Protein AF-W2LY84-F1 (afdb_monomer)

Foldseek 3Di:
DDALLRLVVVLLPPPCCLPPDVSVVVSLVVNVVCCVVVPQVSADLVNVLVSVCVSPVPCDLLSLLQSLQVLCVVPVSVVSSLQNNLVSLLVCCVPPVDQSQVVLCSSYDPPDHSVSSLPHDPPDPPNDPSVVSNVD

Radius of gyration: 14.85 Å; Cα contacts (8 Å, |Δi|>4): 104; chains: 1; bounding box: 28×31×45 Å

InterPro domains:
  IPR040786 RXLR phytopathogen effector protein, WY-domain [PF18634] (33-85)

Nearest PDB structures (foldseek):
  5zc3-assembly1_B  TM=5.780E-01  e=5.186E-01  Phytophthora capsici
  7wa4-assembly1_A  TM=2.967E-01  e=4.542E+00  Arabidopsis thaliana

Structure (mmCIF, N/CA/C/O backbone):
data_AF-W2LY84-F1
#
_entry.id   AF-W2LY84-F1
#
loop_
_atom_site.group_PDB
_atom_site.id
_atom_site.type_symbol
_atom_site.label_atom_id
_atom_site.label_alt_id
_atom_site.label_comp_id
_atom_site.label_asym_id
_atom_site.label_entity_id
_atom_site.label_seq_id
_atom_site.pdbx_PDB_ins_code
_atom_site.Cartn_x
_atom_site.Cartn_y
_atom_site.Cartn_z
_atom_site.occupancy
_atom_site.B_iso_or_equiv
_atom_site.auth_seq_id
_atom_site.auth_comp_id
_atom_site.auth_asym_id
_atom_site.auth_atom_id
_atom_site.pdbx_PDB_model_num
ATOM 1 N N . ARG A 1 1 ? -6.304 6.578 17.050 1.00 79.88 1 ARG A N 1
ATOM 2 C CA . ARG A 1 1 ? -6.166 5.490 16.060 1.00 79.88 1 ARG A CA 1
ATOM 3 C C . ARG A 1 1 ? -4.821 5.709 15.427 1.00 79.88 1 ARG A C 1
ATOM 5 O O . ARG A 1 1 ? -4.577 6.821 14.979 1.00 79.88 1 ARG A O 1
ATOM 12 N N . GLU A 1 2 ? -3.997 4.685 15.484 1.00 92.50 2 GLU A N 1
ATOM 13 C CA . GLU A 1 2 ? -2.682 4.613 14.877 1.00 92.50 2 GLU A CA 1
ATOM 14 C C . GLU A 1 2 ? -2.818 4.892 13.375 1.00 92.50 2 GLU A C 1
ATOM 16 O O . GLU A 1 2 ? -3.833 4.588 12.744 1.00 92.50 2 GLU A O 1
ATOM 21 N N . THR A 1 3 ? -1.822 5.537 12.799 1.00 94.00 3 THR A N 1
ATOM 22 C CA . THR A 1 3 ? -1.714 5.702 11.355 1.00 94.00 3 THR A CA 1
ATOM 23 C C . THR A 1 3 ? -1.328 4.367 10.718 1.00 94.00 3 THR A C 1
ATOM 25 O O . THR A 1 3 ? -0.705 3.522 11.368 1.00 94.00 3 THR A O 1
ATOM 28 N N . PRO A 1 4 ? -1.636 4.144 9.431 1.00 93.94 4 PRO A N 1
ATOM 29 C CA . PRO A 1 4 ? -1.171 2.944 8.747 1.00 93.94 4 PRO A CA 1
ATOM 30 C C . PRO A 1 4 ? 0.355 2.781 8.795 1.00 93.94 4 PRO A C 1
ATOM 32 O O . PRO A 1 4 ? 0.842 1.665 8.931 1.00 93.94 4 PRO A O 1
ATOM 35 N N . GLU A 1 5 ? 1.123 3.872 8.769 1.00 92.31 5 GLU A N 1
ATOM 36 C CA . GLU A 1 5 ? 2.578 3.823 8.947 1.00 92.31 5 GLU A CA 1
ATOM 37 C C . GLU A 1 5 ? 2.984 3.253 10.317 1.00 92.31 5 GLU A C 1
ATOM 39 O O . GLU A 1 5 ? 3.838 2.368 10.393 1.00 92.31 5 GLU A O 1
ATOM 44 N N . GLU A 1 6 ? 2.356 3.715 11.400 1.00 92.25 6 GLU A N 1
ATOM 45 C CA . GLU A 1 6 ? 2.604 3.194 12.751 1.00 92.25 6 GLU A CA 1
ATOM 46 C C . GLU A 1 6 ? 2.225 1.715 12.858 1.00 92.25 6 GLU A C 1
ATO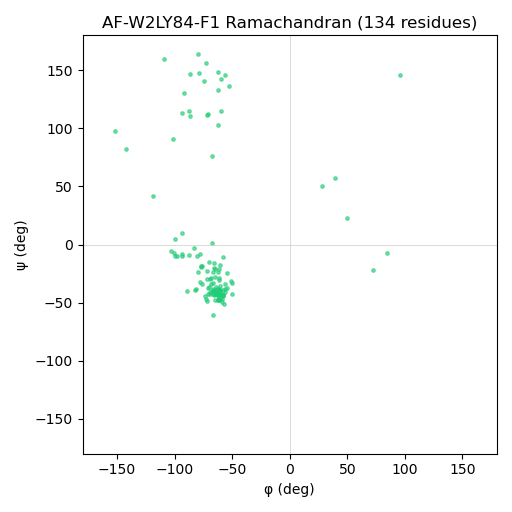M 48 O O . GLU A 1 6 ? 2.996 0.922 13.397 1.00 92.25 6 GLU A O 1
ATOM 53 N N . VAL A 1 7 ? 1.089 1.313 12.280 1.00 92.69 7 VAL A N 1
ATOM 54 C CA . VAL A 1 7 ? 0.682 -0.099 12.255 1.00 92.69 7 VAL A CA 1
ATOM 55 C C . VAL A 1 7 ? 1.673 -0.951 11.469 1.00 92.69 7 VAL A C 1
ATOM 57 O O . VAL A 1 7 ? 2.001 -2.048 11.914 1.00 92.69 7 VAL A O 1
ATOM 60 N N . LEU A 1 8 ? 2.216 -0.458 10.351 1.00 88.75 8 LEU A N 1
ATOM 61 C CA . LEU A 1 8 ? 3.234 -1.199 9.603 1.00 88.75 8 LEU A CA 1
ATOM 62 C C . LEU A 1 8 ? 4.490 -1.438 10.450 1.00 88.75 8 LEU A C 1
ATOM 64 O O . LEU A 1 8 ? 5.027 -2.546 10.465 1.00 88.75 8 LEU A O 1
ATOM 68 N N . LYS A 1 9 ? 4.931 -0.412 11.190 1.00 87.38 9 LYS A N 1
ATOM 69 C CA . LYS A 1 9 ? 6.075 -0.506 12.112 1.00 87.38 9 LYS A CA 1
ATOM 70 C C . LYS A 1 9 ? 5.813 -1.516 13.231 1.00 87.38 9 LYS A C 1
ATOM 72 O O . LYS A 1 9 ? 6.710 -2.288 13.563 1.00 87.38 9 LYS A O 1
ATOM 77 N N . ILE A 1 10 ? 4.592 -1.552 13.772 1.00 88.44 10 ILE A N 1
ATOM 78 C CA . ILE A 1 10 ? 4.173 -2.527 14.794 1.00 88.44 10 ILE A CA 1
ATOM 79 C C . ILE A 1 10 ? 4.209 -3.955 14.244 1.00 88.44 10 ILE A C 1
ATOM 81 O O . ILE A 1 10 ? 4.700 -4.855 14.922 1.00 88.44 10 ILE A O 1
ATOM 85 N N . LEU A 1 11 ? 3.727 -4.163 13.015 1.00 84.06 11 LEU A N 1
ATOM 86 C CA . LEU A 1 11 ? 3.691 -5.486 12.387 1.00 84.06 11 LEU A CA 1
ATOM 87 C C . LEU A 1 11 ? 5.086 -6.064 12.113 1.00 84.06 11 LEU A C 1
ATOM 89 O O . LEU A 1 11 ? 5.181 -7.267 11.883 1.00 84.06 11 LEU A O 1
ATOM 93 N N . GLN A 1 12 ? 6.145 -5.238 12.143 1.00 76.88 12 GLN A N 1
ATOM 94 C CA . GLN A 1 12 ? 7.542 -5.633 11.921 1.00 76.88 12 GLN A CA 1
ATOM 95 C C . GLN A 1 12 ? 7.677 -6.672 10.802 1.00 76.88 12 GLN A C 1
ATOM 97 O O . GLN A 1 12 ? 8.191 -7.769 11.028 1.00 76.88 12 GLN A O 1
ATOM 102 N N . LEU A 1 13 ? 7.191 -6.342 9.601 1.00 70.75 13 LEU A N 1
ATOM 103 C CA . LEU A 1 13 ? 7.249 -7.232 8.441 1.00 70.75 13 LEU A CA 1
ATOM 104 C C . LEU A 1 13 ? 8.715 -7.415 7.994 1.00 70.75 13 LEU A C 1
ATOM 106 O O . LEU A 1 13 ? 9.187 -6.795 7.046 1.00 70.75 13 LEU A O 1
ATOM 110 N N . LYS A 1 14 ? 9.484 -8.224 8.729 1.00 56.34 14 LYS A N 1
ATOM 111 C CA . LYS A 1 14 ? 10.896 -8.503 8.458 1.00 56.34 14 LYS A CA 1
ATOM 112 C C . LYS A 1 14 ? 10.992 -9.377 7.210 1.00 56.34 14 LYS A C 1
ATOM 114 O O . LYS A 1 14 ? 10.580 -10.531 7.232 1.00 56.34 14 LYS A O 1
ATOM 119 N N . GLY A 1 15 ? 11.540 -8.824 6.129 1.00 55.78 15 GLY A N 1
ATOM 120 C CA . GLY A 1 15 ? 12.039 -9.559 4.957 1.00 55.78 15 GLY A CA 1
ATOM 121 C C . GLY A 1 15 ? 11.003 -10.186 4.014 1.00 55.78 15 GLY A C 1
ATOM 122 O O . GLY A 1 15 ? 11.330 -10.381 2.850 1.00 55.78 15 GLY A O 1
ATOM 123 N N . ALA A 1 16 ? 9.770 -10.436 4.463 1.00 56.25 16 ALA A N 1
ATOM 124 C CA . ALA A 1 16 ? 8.760 -11.200 3.725 1.00 56.25 16 ALA A CA 1
ATOM 125 C C . ALA A 1 16 ? 7.494 -10.383 3.394 1.00 56.25 16 ALA A C 1
ATOM 127 O O . ALA A 1 16 ? 6.381 -10.874 3.548 1.00 56.25 16 ALA A O 1
ATOM 128 N N . ILE A 1 17 ? 7.619 -9.114 2.985 1.00 59.25 17 ILE A N 1
ATOM 129 C CA . ILE A 1 17 ? 6.466 -8.329 2.486 1.00 59.25 17 ILE A CA 1
ATOM 130 C C . ILE A 1 17 ? 6.003 -8.884 1.124 1.00 59.25 17 ILE A C 1
ATOM 132 O O . ILE A 1 17 ? 4.821 -8.853 0.806 1.00 59.25 17 ILE A O 1
ATOM 136 N N . PHE A 1 18 ? 6.920 -9.453 0.339 1.00 60.66 18 PHE A N 1
ATOM 137 C CA . PHE A 1 18 ? 6.652 -9.896 -1.033 1.00 60.66 18 PHE A CA 1
ATOM 138 C C . PHE A 1 18 ? 6.238 -11.371 -1.171 1.00 60.66 18 PHE A C 1
ATOM 140 O O . PHE A 1 18 ? 5.796 -11.759 -2.249 1.00 60.66 18 PHE A O 1
ATOM 147 N N . ASP A 1 19 ? 6.308 -12.157 -0.092 1.00 58.84 19 ASP A N 1
ATOM 148 C CA . ASP A 1 19 ? 5.884 -13.561 -0.066 1.00 58.84 19 ASP A CA 1
ATOM 149 C C . ASP A 1 19 ? 4.513 -13.665 0.599 1.00 58.84 19 ASP A C 1
ATOM 151 O O . ASP A 1 19 ? 4.433 -13.754 1.820 1.00 58.84 19 ASP A O 1
ATOM 155 N N . ASP A 1 20 ? 3.450 -13.576 -0.207 1.00 63.97 20 ASP A N 1
ATOM 156 C CA . ASP A 1 20 ? 2.045 -13.881 0.121 1.00 63.97 20 ASP A CA 1
ATOM 157 C C . ASP A 1 20 ? 1.655 -13.693 1.605 1.00 63.97 20 ASP A C 1
ATOM 159 O O . ASP A 1 20 ? 1.133 -14.583 2.282 1.00 63.97 20 ASP A O 1
ATOM 163 N N . ASN A 1 21 ? 1.994 -12.521 2.154 1.00 76.56 21 ASN A N 1
ATOM 164 C CA . ASN A 1 21 ? 2.048 -12.343 3.596 1.00 76.56 21 ASN A CA 1
ATOM 165 C C . ASN A 1 21 ? 0.668 -11.941 4.126 1.00 76.56 21 ASN A C 1
ATOM 167 O O . ASN A 1 21 ? 0.203 -10.827 3.844 1.00 76.56 21 ASN A O 1
ATOM 171 N N . PRO A 1 22 ? 0.010 -12.779 4.947 1.00 83.88 22 PRO A N 1
ATOM 172 C CA . PRO A 1 22 ? -1.318 -12.466 5.455 1.00 83.88 22 PRO A CA 1
ATOM 173 C C . PRO A 1 22 ? -1.326 -11.185 6.299 1.00 83.88 22 PRO A C 1
ATOM 175 O O . PRO A 1 22 ? -2.315 -10.456 6.286 1.00 83.88 22 PRO A O 1
ATOM 178 N N . LEU A 1 23 ? -0.226 -10.851 6.986 1.00 86.62 23 LEU A N 1
ATOM 179 C CA . LEU A 1 23 ? -0.122 -9.612 7.763 1.00 86.62 23 LEU A CA 1
ATOM 180 C C . LEU A 1 23 ? -0.090 -8.374 6.868 1.00 86.62 23 LEU A C 1
ATOM 182 O O . LEU A 1 23 ? -0.658 -7.346 7.231 1.00 86.62 23 LEU A O 1
ATOM 186 N N . LEU A 1 24 ? 0.511 -8.473 5.681 1.00 86.12 24 LEU A N 1
ATOM 187 C CA . LEU A 1 24 ? 0.496 -7.379 4.718 1.00 86.12 24 LEU A CA 1
ATOM 188 C C . LEU A 1 24 ? -0.907 -7.163 4.145 1.00 86.12 24 LEU A C 1
ATOM 190 O O . LEU A 1 24 ? -1.366 -6.026 4.048 1.00 86.12 24 LEU A O 1
ATOM 194 N N . GLN A 1 25 ? -1.625 -8.241 3.819 1.00 88.88 25 GLN A N 1
ATOM 195 C CA . GLN A 1 25 ? -3.021 -8.135 3.385 1.00 88.88 25 GLN A CA 1
ATOM 196 C C . GLN A 1 25 ? -3.887 -7.479 4.473 1.00 88.88 25 GLN A C 1
ATOM 198 O O . GLN A 1 25 ? -4.685 -6.586 4.183 1.00 88.88 25 GLN A O 1
ATOM 203 N N . GLN A 1 26 ? -3.690 -7.857 5.743 1.00 91.50 26 GLN A N 1
ATOM 204 C CA . GLN A 1 26 ? -4.372 -7.220 6.875 1.00 91.50 26 GLN A CA 1
ATOM 205 C C . GLN A 1 26 ? -3.990 -5.747 7.038 1.00 91.50 26 GLN A C 1
ATOM 207 O O . GLN A 1 26 ? -4.849 -4.919 7.340 1.00 91.50 26 GLN A O 1
ATOM 212 N N . TRP A 1 27 ? -2.735 -5.389 6.780 1.00 92.81 27 TRP A N 1
ATOM 213 C CA . TRP A 1 27 ? -2.307 -3.997 6.778 1.00 92.81 27 TRP A CA 1
ATOM 214 C C . TRP A 1 27 ? -2.995 -3.166 5.683 1.00 92.81 27 TRP A C 1
ATOM 216 O O . TRP A 1 27 ? -3.441 -2.046 5.949 1.00 92.81 27 TRP A O 1
ATOM 226 N N . PHE A 1 28 ? -3.173 -3.711 4.474 1.00 92.75 28 PHE A N 1
ATOM 227 C CA . PHE A 1 28 ? -3.946 -3.039 3.421 1.00 92.75 28 PHE A CA 1
ATOM 228 C C . PHE A 1 28 ? -5.418 -2.860 3.810 1.00 92.75 28 PHE A C 1
ATOM 230 O O . PHE A 1 28 ? -5.963 -1.767 3.645 1.00 92.75 28 PHE A O 1
ATOM 237 N N . ARG A 1 29 ? -6.043 -3.884 4.408 1.00 94.69 29 ARG A N 1
ATOM 238 C CA . ARG A 1 29 ? -7.413 -3.786 4.947 1.00 94.69 29 ARG A CA 1
ATOM 239 C C . ARG A 1 29 ? -7.525 -2.701 6.011 1.00 94.69 29 ARG A C 1
ATOM 241 O O . ARG A 1 29 ? -8.428 -1.866 5.957 1.00 94.69 29 ARG A O 1
ATOM 248 N N . TYR A 1 30 ? -6.579 -2.673 6.949 1.00 95.25 30 TYR A N 1
ATOM 249 C CA . TYR A 1 30 ? -6.503 -1.638 7.975 1.00 95.25 30 TYR A CA 1
ATOM 250 C C . TYR A 1 30 ? -6.381 -0.242 7.358 1.00 95.25 30 TYR A C 1
ATOM 252 O O . TYR A 1 30 ? -7.061 0.690 7.786 1.00 95.25 30 TYR A O 1
ATOM 260 N N . THR A 1 31 ? -5.548 -0.101 6.328 1.00 93.88 31 THR A N 1
ATOM 261 C CA . THR A 1 31 ? -5.327 1.166 5.627 1.00 93.88 31 THR A CA 1
ATOM 262 C C . THR A 1 31 ? -6.610 1.682 4.980 1.00 93.88 31 THR A C 1
ATOM 264 O O . THR A 1 31 ? -6.968 2.843 5.180 1.00 93.88 31 THR A O 1
ATOM 267 N N . GLU A 1 32 ? -7.353 0.830 4.271 1.00 92.81 32 GLU A N 1
ATOM 268 C CA . GLU A 1 32 ? -8.649 1.206 3.690 1.00 92.81 32 GLU A CA 1
ATOM 269 C C . GLU A 1 32 ? -9.675 1.561 4.778 1.00 92.81 32 GLU A C 1
ATOM 271 O O . GLU A 1 32 ? -10.347 2.589 4.681 1.00 92.81 32 GLU A O 1
ATOM 276 N N . MET A 1 33 ? -9.735 0.800 5.878 1.00 94.25 33 MET A N 1
ATOM 277 C CA . MET A 1 33 ? -10.582 1.140 7.029 1.00 94.25 33 MET A CA 1
ATOM 278 C C . MET A 1 33 ? -10.211 2.487 7.665 1.00 94.25 33 MET A C 1
ATOM 280 O O . MET A 1 33 ? -11.087 3.249 8.088 1.00 94.25 33 MET A O 1
ATOM 284 N N . TYR A 1 34 ? -8.917 2.791 7.763 1.00 94.56 34 TYR A N 1
ATOM 285 C CA . TYR A 1 34 ? -8.419 4.060 8.279 1.00 94.56 34 TYR A CA 1
ATOM 286 C C . TYR A 1 34 ? -8.833 5.217 7.361 1.00 94.56 34 TYR A C 1
ATOM 288 O O . TYR A 1 34 ? -9.402 6.198 7.842 1.00 94.56 34 TYR A O 1
ATOM 296 N N . ARG A 1 35 ? -8.637 5.080 6.042 1.00 92.50 35 ARG A N 1
ATOM 297 C CA . ARG A 1 35 ? -9.037 6.076 5.029 1.00 92.50 35 ARG A CA 1
ATOM 298 C C . ARG A 1 35 ? -10.545 6.301 5.004 1.00 92.50 35 ARG A C 1
ATOM 300 O O . ARG A 1 35 ? -10.978 7.448 4.964 1.00 92.50 35 ARG A O 1
ATOM 307 N N . ALA A 1 36 ? -11.343 5.242 5.116 1.00 91.62 36 ALA A N 1
ATOM 308 C CA . ALA A 1 36 ? -12.796 5.352 5.195 1.00 91.62 36 ALA A CA 1
ATOM 309 C C . ALA A 1 36 ? -13.247 6.165 6.420 1.00 91.62 36 ALA A C 1
ATOM 311 O O . ALA A 1 36 ? -14.207 6.928 6.340 1.00 91.62 36 ALA A O 1
ATOM 312 N N . LYS A 1 37 ? -12.535 6.042 7.550 1.00 93.81 37 LYS A N 1
ATOM 313 C CA . LYS A 1 37 ? -12.869 6.763 8.787 1.00 93.81 37 LYS A CA 1
ATOM 314 C C . LYS A 1 37 ? -12.345 8.200 8.826 1.00 93.81 37 LYS A C 1
ATOM 316 O O . LYS A 1 37 ? -13.010 9.071 9.376 1.00 93.81 37 LYS A O 1
ATOM 321 N N . MET A 1 38 ? -11.136 8.427 8.318 1.00 91.69 38 MET A N 1
ATOM 322 C CA . MET A 1 38 ? -10.408 9.699 8.444 1.00 91.69 38 MET A CA 1
ATOM 323 C C . MET A 1 38 ? -10.492 10.564 7.175 1.00 91.69 38 MET A C 1
ATOM 325 O O . MET A 1 38 ? -10.058 11.713 7.174 1.00 91.69 38 MET A O 1
ATOM 329 N N . GLY A 1 39 ? -11.057 10.019 6.097 1.00 87.44 39 GLY A N 1
ATOM 330 C CA . GLY A 1 39 ? -11.106 10.610 4.766 1.00 87.44 39 GLY A CA 1
ATOM 331 C C . GLY A 1 39 ? -9.982 10.100 3.860 1.00 87.44 39 GLY A C 1
ATOM 332 O O . GLY A 1 39 ? -8.849 9.887 4.287 1.00 87.44 39 GLY A O 1
ATOM 333 N N . ASN A 1 40 ? -10.268 9.972 2.561 1.00 78.31 40 ASN A N 1
ATOM 334 C CA . ASN A 1 40 ? -9.341 9.393 1.574 1.00 78.31 40 ASN A CA 1
ATOM 335 C C . ASN A 1 40 ? -8.006 10.147 1.426 1.00 78.31 40 ASN A C 1
ATOM 337 O O . ASN A 1 40 ? -7.053 9.589 0.883 1.00 78.31 40 ASN A O 1
ATOM 341 N N . LYS A 1 41 ? -7.939 11.400 1.899 1.00 84.00 41 LYS A N 1
ATOM 342 C CA . LYS A 1 41 ? -6.730 12.240 1.921 1.00 84.00 4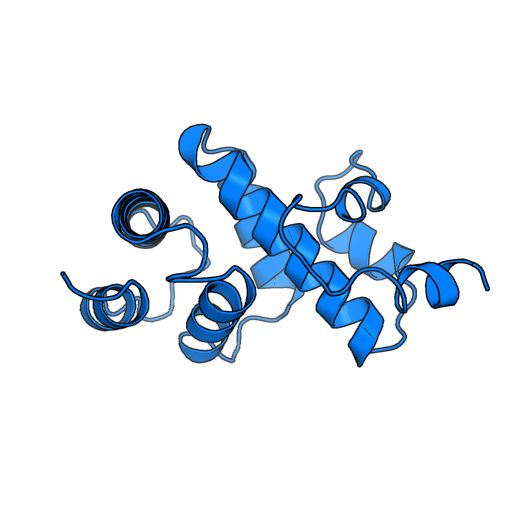1 LYS A CA 1
ATOM 343 C C . LYS A 1 41 ? -5.870 12.050 3.176 1.00 84.00 41 LYS A C 1
ATOM 345 O O . LYS A 1 41 ? -4.773 12.587 3.218 1.00 84.00 41 LYS A O 1
ATOM 350 N N . ALA A 1 42 ? -6.354 11.323 4.185 1.00 87.94 42 ALA A N 1
ATOM 351 C CA . ALA A 1 42 ? -5.626 11.102 5.434 1.00 87.94 42 ALA A CA 1
ATOM 352 C C . ALA A 1 42 ? -4.428 10.154 5.270 1.00 87.94 42 ALA A C 1
ATOM 354 O O . ALA A 1 42 ? -3.513 10.182 6.087 1.00 87.94 42 ALA A O 1
ATOM 355 N N . PHE A 1 43 ? -4.453 9.309 4.236 1.00 90.50 43 PHE A N 1
ATOM 356 C CA . PHE A 1 43 ? -3.336 8.454 3.851 1.00 90.50 43 PHE A CA 1
ATOM 357 C C . PHE A 1 43 ? -3.421 8.186 2.341 1.00 90.50 43 PHE A C 1
ATOM 359 O O . PHE A 1 43 ? -4.253 7.399 1.887 1.00 90.50 43 PHE A O 1
ATOM 366 N N . THR A 1 44 ? -2.664 8.946 1.549 1.00 89.06 44 THR A N 1
ATOM 367 C CA . THR A 1 44 ? -2.733 8.934 0.077 1.00 89.06 44 THR A CA 1
ATOM 368 C C . THR A 1 44 ? -1.969 7.757 -0.525 1.00 89.06 44 THR A C 1
ATOM 370 O O . THR A 1 44 ? -1.100 7.168 0.113 1.00 89.06 44 THR A O 1
ATOM 373 N N . GLU A 1 45 ? -2.219 7.455 -1.801 1.00 86.94 45 GLU A N 1
ATOM 374 C CA . GLU A 1 45 ? -1.470 6.443 -2.559 1.00 86.94 45 GLU A CA 1
ATOM 375 C C . GLU A 1 45 ? 0.043 6.709 -2.528 1.00 86.94 45 GLU A C 1
ATOM 377 O O . GLU A 1 45 ? 0.839 5.781 -2.393 1.00 86.94 45 GLU A O 1
ATOM 382 N N . SER A 1 46 ? 0.448 7.984 -2.582 1.00 85.50 46 SER A N 1
ATOM 383 C CA . SER A 1 46 ? 1.855 8.376 -2.489 1.00 85.50 46 SER A CA 1
ATOM 384 C C . SER A 1 46 ? 2.468 8.052 -1.128 1.00 85.50 46 SER A C 1
ATOM 386 O O . SER A 1 46 ? 3.612 7.612 -1.080 1.00 85.50 46 SER A O 1
ATOM 388 N N . GLN A 1 47 ? 1.721 8.252 -0.036 1.00 90.31 47 GLN A N 1
ATOM 389 C CA . GLN A 1 47 ? 2.173 7.932 1.320 1.00 90.31 47 GLN A CA 1
ATOM 390 C C . GLN A 1 47 ? 2.238 6.420 1.536 1.00 90.31 47 GLN A C 1
ATOM 392 O O . GLN A 1 47 ? 3.232 5.931 2.062 1.00 90.31 47 GLN A O 1
ATOM 397 N N . ILE A 1 48 ? 1.235 5.674 1.062 1.00 89.88 48 ILE A N 1
ATOM 398 C CA . ILE A 1 48 ? 1.223 4.206 1.113 1.00 89.88 48 ILE A CA 1
ATOM 399 C C . ILE A 1 48 ? 2.450 3.641 0.395 1.00 89.88 48 ILE A C 1
ATOM 401 O O . ILE A 1 48 ? 3.185 2.842 0.970 1.00 89.88 48 ILE A O 1
ATOM 405 N N . LEU A 1 49 ? 2.696 4.079 -0.846 1.00 85.69 49 LEU A N 1
ATOM 406 C CA . LEU A 1 49 ? 3.836 3.595 -1.616 1.00 85.69 49 LEU A CA 1
ATOM 407 C C . LEU A 1 49 ? 5.164 3.981 -0.955 1.00 85.69 49 LEU A C 1
ATOM 409 O O . LEU A 1 49 ? 6.068 3.155 -0.910 1.00 85.69 49 LEU A O 1
ATOM 413 N N . GLN A 1 50 ? 5.287 5.204 -0.430 1.00 85.62 50 GLN A N 1
ATOM 414 C CA . GLN A 1 50 ? 6.505 5.648 0.248 1.00 85.62 50 GLN A CA 1
ATOM 415 C C . GLN A 1 50 ? 6.808 4.786 1.477 1.00 85.62 50 GLN A C 1
ATOM 417 O O . GLN A 1 50 ? 7.911 4.273 1.596 1.00 85.62 50 GLN A O 1
ATOM 422 N N . VAL A 1 51 ? 5.810 4.546 2.327 1.00 88.06 51 VAL A N 1
ATOM 423 C CA . VAL A 1 51 ? 5.963 3.736 3.541 1.00 88.06 51 VAL A CA 1
ATOM 424 C C . VAL A 1 51 ? 6.341 2.285 3.220 1.00 88.06 51 VAL A C 1
ATOM 426 O O . VAL A 1 51 ? 7.175 1.705 3.911 1.00 88.06 51 VAL A O 1
ATOM 429 N N . LEU A 1 52 ? 5.786 1.702 2.152 1.00 83.31 52 LEU A N 1
ATOM 430 C CA . LEU A 1 52 ? 6.173 0.363 1.690 1.00 83.31 52 LEU A CA 1
ATOM 431 C C . LEU A 1 52 ? 7.616 0.325 1.162 1.00 83.31 52 LEU A C 1
ATOM 433 O O . LEU A 1 52 ? 8.355 -0.608 1.473 1.00 83.31 52 LEU A O 1
ATOM 437 N N . LEU A 1 53 ? 8.024 1.338 0.390 1.00 78.56 53 LEU A N 1
ATOM 438 C CA . LEU A 1 53 ? 9.393 1.455 -0.121 1.00 78.56 53 LEU A CA 1
ATOM 439 C C . LEU A 1 53 ? 10.404 1.689 1.010 1.00 78.56 53 LEU A C 1
ATOM 441 O O . LEU A 1 53 ? 11.485 1.115 0.977 1.00 78.56 53 LEU A O 1
ATOM 445 N N . ASP A 1 54 ? 10.050 2.473 2.027 1.00 79.94 54 ASP A N 1
ATOM 446 C CA . ASP A 1 54 ? 10.907 2.719 3.192 1.00 79.94 54 ASP A CA 1
ATOM 447 C C . ASP A 1 54 ? 11.034 1.470 4.075 1.00 79.94 54 ASP A C 1
ATOM 449 O O . ASP A 1 54 ? 12.108 1.189 4.609 1.00 79.94 54 ASP A O 1
ATOM 453 N N . ALA A 1 55 ? 9.954 0.692 4.209 1.00 76.56 55 ALA A N 1
ATOM 454 C CA . ALA A 1 55 ? 9.955 -0.563 4.957 1.00 76.56 55 ALA A CA 1
ATOM 455 C C . ALA A 1 55 ? 10.801 -1.653 4.280 1.00 76.56 55 ALA A C 1
ATOM 457 O O . ALA A 1 55 ? 11.364 -2.509 4.966 1.00 76.56 55 ALA A O 1
ATOM 458 N N . GLN A 1 56 ? 10.923 -1.623 2.949 1.00 71.69 56 GLN A N 1
ATOM 459 C CA . GLN A 1 56 ? 11.799 -2.531 2.215 1.00 71.69 56 GLN A CA 1
ATOM 460 C C . GLN A 1 56 ? 12.472 -1.825 1.026 1.00 71.69 56 GLN A C 1
ATOM 462 O O . GLN A 1 56 ? 12.066 -2.015 -0.121 1.00 71.69 56 GLN A O 1
ATOM 467 N N . PRO A 1 57 ? 13.570 -1.081 1.271 1.00 60.97 57 PRO A N 1
ATOM 468 C CA . PRO A 1 57 ? 14.260 -0.292 0.242 1.00 60.97 57 PRO A CA 1
ATOM 469 C C . PRO A 1 57 ? 14.819 -1.126 -0.918 1.00 60.97 57 PRO A C 1
ATOM 471 O O . PRO A 1 57 ? 15.073 -0.604 -1.999 1.00 60.97 57 PRO A O 1
ATOM 474 N N . LEU A 1 58 ? 15.023 -2.430 -0.689 1.00 49.69 58 LEU A N 1
ATOM 475 C CA . LEU A 1 58 ? 15.517 -3.392 -1.679 1.00 49.69 58 LEU A CA 1
ATOM 476 C C . LEU A 1 58 ? 14.422 -3.952 -2.597 1.00 49.69 58 LEU A C 1
ATOM 478 O O . LEU A 1 58 ? 14.746 -4.716 -3.506 1.00 49.69 58 LEU A O 1
ATOM 482 N N . ALA A 1 59 ? 13.155 -3.581 -2.384 1.00 58.75 59 ALA A N 1
ATOM 483 C CA . ALA A 1 59 ? 12.086 -3.889 -3.317 1.00 58.75 59 ALA A CA 1
ATOM 484 C C . ALA A 1 59 ? 12.378 -3.205 -4.654 1.00 58.75 59 ALA A C 1
ATOM 486 O O . ALA A 1 59 ? 12.189 -1.995 -4.806 1.00 58.75 59 ALA A O 1
ATOM 487 N N . LYS A 1 60 ? 12.855 -3.968 -5.643 1.00 69.81 60 LYS A N 1
ATOM 488 C CA . LYS A 1 60 ? 12.921 -3.446 -7.012 1.00 69.81 60 LYS A CA 1
ATOM 489 C C . LYS A 1 60 ? 11.498 -3.086 -7.422 1.00 69.81 60 LYS A C 1
ATOM 491 O O . LYS A 1 60 ? 10.563 -3.803 -7.087 1.00 69.81 60 LYS A O 1
ATOM 496 N N . GLU A 1 61 ? 11.321 -1.995 -8.157 1.00 74.62 61 GLU A N 1
ATOM 497 C CA . GLU A 1 61 ? 9.996 -1.534 -8.593 1.00 74.62 61 GLU A CA 1
ATOM 498 C C . GLU A 1 61 ? 9.170 -2.657 -9.253 1.00 74.62 61 GLU A C 1
ATOM 500 O O . GLU A 1 61 ? 7.962 -2.742 -9.068 1.00 74.62 61 GLU A O 1
ATOM 505 N N . GLU A 1 62 ? 9.840 -3.577 -9.950 1.00 73.69 62 GLU A N 1
ATOM 506 C CA . GLU A 1 62 ? 9.265 -4.812 -10.491 1.00 73.69 62 GLU A CA 1
ATOM 507 C C . GLU A 1 62 ? 8.620 -5.724 -9.423 1.00 73.69 62 GLU A C 1
ATOM 509 O O . GLU A 1 62 ? 7.520 -6.232 -9.626 1.00 73.69 62 GLU A O 1
ATOM 514 N N . GLN A 1 63 ? 9.264 -5.913 -8.266 1.00 77.50 63 GLN A N 1
ATOM 515 C CA . GLN A 1 63 ? 8.725 -6.695 -7.143 1.00 77.50 63 GLN A CA 1
ATOM 516 C C . GLN A 1 63 ? 7.490 -6.020 -6.543 1.00 77.50 63 GLN A C 1
ATOM 518 O O . GLN A 1 63 ? 6.500 -6.691 -6.259 1.00 77.50 63 GLN A O 1
ATOM 523 N N . SER A 1 64 ? 7.510 -4.690 -6.426 1.00 80.38 64 SER A N 1
ATOM 524 C CA . SER A 1 64 ? 6.340 -3.914 -6.006 1.00 80.38 64 SER A CA 1
ATOM 525 C C . SER A 1 64 ? 5.186 -4.045 -7.001 1.00 80.38 64 SER A C 1
ATOM 527 O O . SER A 1 64 ? 4.046 -4.247 -6.592 1.00 80.38 64 SER A O 1
ATOM 529 N N . GLY A 1 65 ? 5.467 -4.003 -8.308 1.00 81.00 65 GLY A N 1
ATOM 530 C CA . GLY A 1 65 ? 4.459 -4.241 -9.343 1.00 81.00 65 GLY A CA 1
ATOM 531 C C . GLY A 1 65 ? 3.839 -5.634 -9.257 1.00 81.00 65 GLY A C 1
ATOM 532 O O . GLY A 1 65 ? 2.616 -5.748 -9.259 1.00 81.00 65 GLY A O 1
ATOM 533 N N . LYS A 1 66 ? 4.666 -6.675 -9.100 1.00 81.44 66 LYS A N 1
ATOM 534 C CA . LYS A 1 66 ? 4.218 -8.068 -8.930 1.00 81.44 66 LYS A CA 1
ATOM 535 C C . LYS A 1 66 ? 3.372 -8.269 -7.671 1.00 81.44 66 LYS A C 1
ATOM 537 O O . LYS A 1 66 ? 2.370 -8.974 -7.727 1.00 81.44 66 LYS A O 1
ATOM 542 N N . LEU A 1 67 ? 3.730 -7.620 -6.563 1.00 84.50 67 LEU A N 1
ATOM 543 C CA . LEU A 1 67 ? 2.929 -7.622 -5.336 1.00 84.50 67 LEU A CA 1
ATOM 544 C C . LEU A 1 67 ? 1.557 -6.985 -5.550 1.00 84.50 67 LEU A C 1
ATOM 546 O O . LEU A 1 67 ? 0.541 -7.531 -5.134 1.00 84.50 67 LEU A O 1
ATOM 550 N N . PHE A 1 68 ? 1.499 -5.815 -6.184 1.00 87.25 68 PHE A N 1
ATOM 551 C CA . PHE A 1 68 ? 0.207 -5.183 -6.438 1.00 87.25 68 PHE A CA 1
ATOM 552 C C . PHE A 1 68 ? -0.631 -6.003 -7.423 1.00 87.25 68 PHE A C 1
ATOM 554 O O . PHE A 1 68 ? -1.847 -6.082 -7.264 1.00 87.25 68 PHE A O 1
ATOM 561 N N . GLU A 1 69 ? 0.003 -6.674 -8.384 1.00 86.31 69 GLU A N 1
ATOM 562 C CA . GLU A 1 69 ? -0.685 -7.606 -9.271 1.00 86.31 69 GLU A CA 1
ATOM 563 C C . GLU A 1 69 ? -1.264 -8.810 -8.515 1.00 86.31 69 GLU A C 1
ATOM 565 O O . GLU A 1 69 ? -2.415 -9.167 -8.749 1.00 86.31 69 GLU A O 1
ATOM 570 N N . SER A 1 70 ? -0.533 -9.405 -7.565 1.00 85.81 70 SER A N 1
ATOM 571 C CA . SER A 1 70 ? -1.068 -10.514 -6.762 1.00 85.81 70 SER A CA 1
ATOM 572 C C . SER A 1 70 ? -2.209 -10.065 -5.845 1.00 85.81 70 SER A C 1
ATOM 574 O O . SER A 1 70 ? -3.230 -10.744 -5.744 1.00 85.81 70 SER A O 1
ATOM 576 N N . LEU A 1 71 ? -2.107 -8.877 -5.244 1.00 87.44 71 LEU A N 1
ATOM 577 C CA . LEU A 1 71 ? -3.162 -8.316 -4.395 1.00 87.44 71 LEU A CA 1
ATOM 578 C 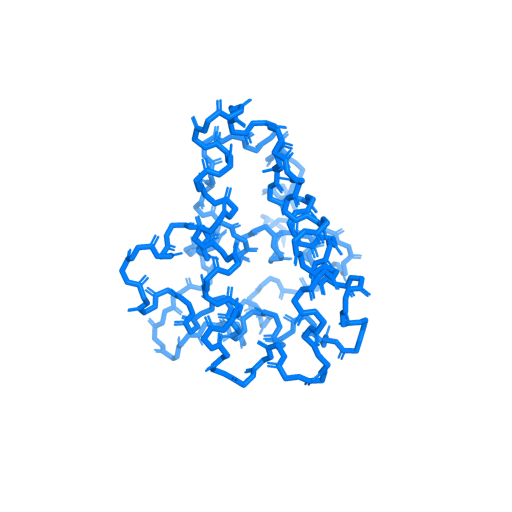C . LEU A 1 71 ? -4.455 -8.001 -5.161 1.00 87.44 71 LEU A C 1
ATOM 580 O O . LEU A 1 71 ? -5.519 -7.948 -4.545 1.00 87.44 71 LEU A O 1
ATOM 584 N N . LYS A 1 72 ? -4.404 -7.830 -6.491 1.00 88.81 72 LYS A N 1
ATOM 585 C CA . LYS A 1 72 ? -5.612 -7.665 -7.319 1.00 88.81 72 LYS A CA 1
ATOM 586 C C . LYS A 1 72 ? -6.501 -8.908 -7.357 1.00 88.81 72 LYS A C 1
ATOM 588 O O . LYS A 1 72 ? -7.695 -8.772 -7.637 1.00 88.81 72 LYS A O 1
ATOM 593 N N . GLU A 1 73 ? -5.950 -10.077 -7.038 1.00 88.62 73 GLU A N 1
ATOM 594 C CA . GLU A 1 73 ? -6.698 -11.334 -6.933 1.00 88.62 73 GLU A CA 1
ATOM 595 C C . GLU A 1 73 ? -7.512 -11.431 -5.641 1.00 88.62 73 GLU A C 1
ATOM 597 O O . GLU A 1 73 ? -8.458 -12.213 -5.565 1.00 88.62 73 GLU A O 1
ATOM 602 N N . VAL A 1 74 ? -7.188 -10.616 -4.633 1.00 88.50 74 VAL A N 1
ATOM 603 C CA . VAL A 1 74 ? -7.940 -10.537 -3.381 1.00 88.50 74 VAL A CA 1
ATOM 604 C C . VAL A 1 74 ? -9.087 -9.529 -3.574 1.00 88.50 74 VAL A C 1
ATOM 606 O O . VAL A 1 74 ? -8.820 -8.329 -3.711 1.00 88.50 74 VAL A O 1
ATOM 609 N N . PRO A 1 75 ? -10.370 -9.957 -3.605 1.00 90.81 75 PRO A N 1
ATOM 610 C CA . PRO A 1 75 ? -11.468 -9.112 -4.088 1.00 90.81 75 PRO A CA 1
ATOM 611 C C . PRO A 1 75 ? -11.619 -7.767 -3.368 1.00 90.81 75 PRO A C 1
ATOM 613 O O . PRO A 1 75 ? -11.897 -6.757 -4.015 1.00 90.81 75 PRO A O 1
ATOM 616 N N . ASP A 1 76 ? -11.407 -7.731 -2.050 1.00 90.25 76 ASP A N 1
ATOM 617 C CA . ASP A 1 76 ? -11.506 -6.511 -1.244 1.00 90.25 76 ASP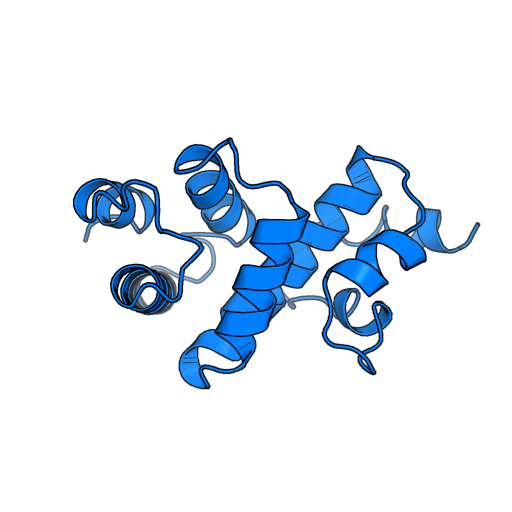 A CA 1
ATOM 618 C C . ASP A 1 76 ? -10.287 -5.582 -1.380 1.00 90.25 76 ASP A C 1
ATOM 620 O O . ASP A 1 76 ? -10.395 -4.388 -1.109 1.00 90.25 76 ASP A O 1
ATOM 624 N N . LEU A 1 77 ? -9.151 -6.091 -1.867 1.00 90.25 77 LEU A N 1
ATOM 625 C CA . LEU A 1 77 ? -7.918 -5.319 -2.065 1.00 90.25 77 LEU A CA 1
ATOM 626 C C . LEU A 1 77 ? -7.705 -4.873 -3.514 1.00 90.25 77 LEU A C 1
ATOM 628 O O . LEU A 1 77 ? -6.859 -4.018 -3.780 1.00 90.25 77 LEU A O 1
ATOM 632 N N . LYS A 1 78 ? -8.507 -5.382 -4.454 1.00 90.00 78 LYS A N 1
ATOM 633 C CA . LYS A 1 78 ? -8.368 -5.111 -5.889 1.00 90.00 78 LYS A CA 1
ATOM 634 C C . LYS A 1 78 ? -8.255 -3.630 -6.239 1.00 90.00 78 LYS A C 1
ATOM 636 O O . LYS A 1 78 ? -7.427 -3.249 -7.067 1.00 90.00 78 LYS A O 1
ATOM 641 N N . ASN A 1 79 ? -9.064 -2.788 -5.602 1.00 89.12 79 ASN A N 1
ATOM 642 C CA . ASN A 1 79 ? -9.091 -1.357 -5.898 1.00 89.12 79 ASN A CA 1
ATOM 643 C C . ASN A 1 79 ? -7.838 -0.632 -5.388 1.00 89.12 79 ASN A C 1
ATOM 645 O O . ASN A 1 79 ? -7.218 0.113 -6.148 1.00 89.12 79 ASN A O 1
ATOM 649 N N . ILE A 1 80 ? -7.442 -0.850 -4.127 1.00 89.00 80 ILE A N 1
ATOM 650 C CA . ILE A 1 80 ? -6.232 -0.224 -3.571 1.00 89.00 80 ILE A CA 1
ATOM 651 C C . ILE A 1 80 ? -4.980 -0.722 -4.304 1.00 89.00 80 ILE A C 1
ATOM 653 O O . ILE A 1 80 ? -4.131 0.088 -4.669 1.00 89.00 80 ILE A O 1
ATOM 657 N N . ALA A 1 81 ? -4.912 -2.018 -4.616 1.00 89.31 81 ALA A N 1
ATOM 658 C CA . ALA A 1 81 ? -3.808 -2.614 -5.356 1.00 89.31 81 ALA A CA 1
ATOM 659 C C . ALA A 1 81 ? -3.680 -2.027 -6.773 1.00 89.31 81 ALA A C 1
ATOM 661 O O . ALA A 1 81 ? -2.604 -1.566 -7.153 1.00 89.31 81 ALA A O 1
ATOM 662 N N . GLY A 1 82 ? -4.785 -1.933 -7.522 1.00 89.50 82 GLY A N 1
ATOM 663 C CA . GLY A 1 82 ? -4.793 -1.312 -8.850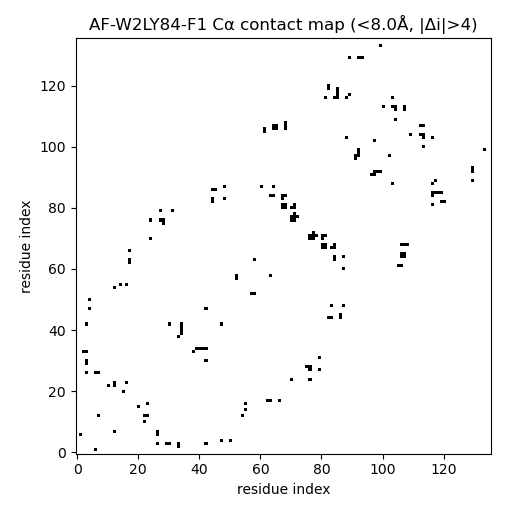 1.00 89.50 82 GLY A CA 1
ATOM 664 C C . GLY A 1 82 ? -4.379 0.166 -8.835 1.00 89.50 82 GLY A C 1
ATOM 665 O O . GLY A 1 82 ? -3.617 0.610 -9.699 1.00 89.50 82 GLY A O 1
ATOM 666 N N . ASN A 1 83 ? -4.821 0.926 -7.826 1.00 88.12 83 ASN A N 1
ATOM 667 C CA . ASN A 1 83 ? -4.436 2.331 -7.661 1.00 88.12 83 ASN A CA 1
ATOM 668 C C . ASN A 1 83 ? -2.933 2.483 -7.377 1.00 88.12 83 ASN A C 1
ATOM 670 O O . ASN A 1 83 ? -2.287 3.355 -7.962 1.00 88.12 83 ASN A O 1
ATOM 674 N N . LEU A 1 84 ? -2.365 1.631 -6.517 1.00 88.44 84 LEU A N 1
ATOM 675 C CA . LEU A 1 84 ? -0.935 1.647 -6.192 1.00 88.44 84 LEU A CA 1
ATOM 676 C C . LEU A 1 84 ? -0.070 1.203 -7.375 1.00 88.44 84 LEU A C 1
ATOM 678 O O . LEU A 1 84 ? 0.943 1.845 -7.649 1.00 88.44 84 LEU A O 1
ATOM 682 N N . GLN A 1 85 ? -0.494 0.176 -8.116 1.00 86.62 85 GLN A N 1
ATOM 683 C CA . GLN A 1 85 ? 0.184 -0.285 -9.331 1.00 86.62 85 GLN A CA 1
ATOM 684 C C . GLN A 1 85 ? 0.220 0.814 -10.403 1.00 86.62 85 GLN A C 1
ATOM 686 O O . GLN A 1 85 ? 1.277 1.106 -10.964 1.00 86.62 85 GLN A O 1
ATOM 691 N N . SER A 1 86 ? -0.911 1.491 -10.622 1.00 84.31 86 SER A N 1
ATOM 692 C CA . SER A 1 86 ? -1.000 2.623 -11.555 1.00 84.31 86 SER A CA 1
ATOM 693 C C . SER A 1 86 ? -0.112 3.790 -11.113 1.00 84.31 86 SER A C 1
ATOM 695 O O . SER A 1 86 ? 0.583 4.395 -11.930 1.00 84.31 86 SER A O 1
ATOM 697 N N . TYR A 1 87 ? -0.092 4.099 -9.812 1.00 84.62 87 TYR A N 1
ATOM 698 C CA . TYR A 1 87 ? 0.738 5.172 -9.264 1.00 84.62 87 TYR A CA 1
ATOM 699 C C . TYR A 1 87 ? 2.241 4.869 -9.384 1.00 84.62 87 TYR A C 1
ATOM 701 O O . TYR A 1 87 ? 3.013 5.738 -9.794 1.00 84.62 87 TYR A O 1
ATOM 709 N N . LEU A 1 88 ? 2.659 3.634 -9.084 1.00 82.75 88 LEU A N 1
ATOM 710 C CA . LEU A 1 88 ? 4.040 3.177 -9.247 1.00 82.75 88 LEU A CA 1
ATOM 711 C C . LEU A 1 88 ? 4.498 3.308 -10.706 1.00 82.75 88 LEU A C 1
ATOM 713 O O . LEU A 1 88 ? 5.535 3.913 -10.973 1.00 82.75 88 LEU A O 1
ATOM 717 N N . PHE A 1 89 ? 3.692 2.817 -11.648 1.00 80.31 89 PHE A N 1
ATOM 718 C CA . PHE A 1 89 ? 3.984 2.903 -13.078 1.00 80.31 89 PHE A CA 1
ATOM 719 C C . PHE A 1 89 ? 4.159 4.354 -13.551 1.00 80.31 89 PHE A C 1
ATOM 721 O O . PHE A 1 89 ? 5.121 4.689 -14.245 1.00 80.31 89 PHE A O 1
ATOM 728 N N . GLN A 1 90 ? 3.273 5.253 -13.111 1.00 76.88 90 GLN A N 1
ATOM 729 C CA . GLN A 1 90 ? 3.368 6.679 -13.429 1.00 76.88 90 GLN A CA 1
ATOM 730 C C . GLN A 1 90 ? 4.633 7.325 -12.858 1.00 76.88 90 GLN A C 1
ATOM 732 O O . GLN A 1 90 ? 5.285 8.101 -13.561 1.00 76.88 90 GLN A O 1
ATOM 737 N N . LYS A 1 91 ? 4.996 7.009 -11.605 1.00 77.00 91 LYS A N 1
ATOM 738 C CA . LYS A 1 91 ? 6.237 7.493 -10.977 1.00 77.00 91 LYS A CA 1
ATOM 739 C C . LYS A 1 91 ? 7.453 7.102 -11.819 1.00 77.00 91 LYS A C 1
ATOM 741 O O . LYS A 1 91 ? 8.339 7.925 -12.022 1.00 77.00 91 LYS A O 1
ATOM 746 N N . ILE A 1 92 ? 7.464 5.888 -12.355 1.00 75.31 92 ILE A N 1
ATOM 747 C CA . ILE A 1 92 ? 8.602 5.334 -13.092 1.00 75.31 92 ILE A CA 1
ATOM 748 C C . ILE A 1 92 ? 8.752 5.972 -14.465 1.00 75.31 92 ILE A C 1
ATOM 750 O O . ILE A 1 92 ? 9.834 6.460 -14.780 1.00 75.31 92 ILE A O 1
ATOM 754 N N . ILE A 1 93 ? 7.665 6.095 -15.230 1.00 72.88 93 ILE A N 1
ATOM 755 C CA . ILE A 1 93 ? 7.694 6.806 -16.520 1.00 72.88 93 ILE A CA 1
ATOM 756 C C . ILE A 1 93 ? 8.162 8.257 -16.341 1.00 72.88 93 ILE A C 1
ATOM 758 O O . ILE A 1 93 ? 8.902 8.788 -17.169 1.00 72.88 93 ILE A O 1
ATOM 762 N N . LEU A 1 94 ? 7.725 8.921 -15.266 1.00 69.88 94 LEU A N 1
ATOM 763 C CA . LEU A 1 94 ? 8.087 10.314 -15.004 1.00 69.88 94 LEU A CA 1
ATOM 764 C C . LEU A 1 94 ? 9.554 10.494 -14.605 1.00 69.88 94 LEU A C 1
ATOM 766 O O . LEU A 1 94 ? 10.145 11.504 -14.987 1.00 69.88 94 LEU A O 1
ATOM 770 N N . VAL A 1 95 ? 10.107 9.562 -13.826 1.00 68.88 95 VAL A N 1
ATOM 771 C CA . VAL A 1 95 ? 11.460 9.665 -13.260 1.00 68.88 95 VA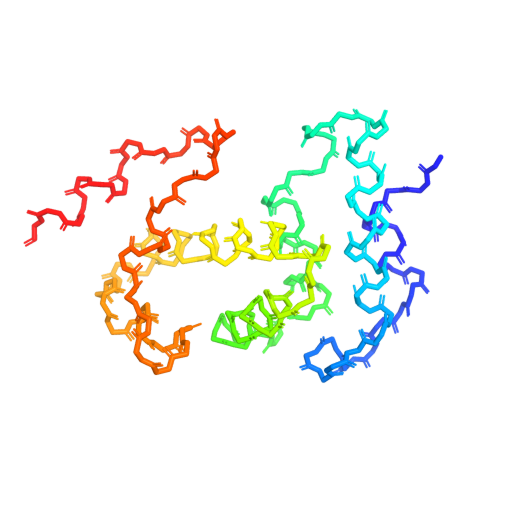L A CA 1
ATOM 772 C C . VAL A 1 95 ? 12.521 9.084 -14.192 1.00 68.88 95 VAL A C 1
ATOM 774 O O . VAL A 1 95 ? 13.597 9.663 -14.299 1.00 68.88 95 VAL A O 1
ATOM 777 N N . LYS A 1 96 ? 12.243 7.956 -14.854 1.00 64.75 96 LYS A N 1
ATOM 778 C CA . LYS A 1 96 ? 13.256 7.192 -15.597 1.00 64.75 96 LYS A CA 1
ATOM 779 C C . LYS A 1 96 ? 13.296 7.465 -17.096 1.00 64.75 96 LYS A C 1
ATOM 781 O O . LYS A 1 96 ? 14.212 6.986 -17.750 1.00 64.75 96 LYS A O 1
ATOM 786 N N . GLU A 1 97 ? 12.320 8.197 -17.642 1.00 61.44 97 GLU A N 1
ATOM 787 C CA . GLU A 1 97 ? 12.160 8.406 -19.098 1.00 61.44 97 GLU A CA 1
ATOM 788 C C . GLU A 1 97 ? 12.216 7.097 -19.915 1.00 61.44 97 GLU A C 1
ATOM 790 O O . GLU A 1 97 ? 12.513 7.089 -21.106 1.00 61.44 97 GLU A O 1
ATOM 795 N N . GLU A 1 98 ? 11.927 5.974 -19.260 1.00 58.75 98 GLU A N 1
ATOM 796 C CA . GLU A 1 98 ? 12.006 4.633 -19.819 1.00 58.75 98 GLU A CA 1
ATOM 797 C C . GLU A 1 98 ? 10.764 4.369 -20.677 1.00 58.75 98 GLU A C 1
ATOM 799 O O . GLU A 1 98 ? 9.681 4.896 -20.394 1.00 58.75 98 GLU A O 1
ATOM 804 N N . SER A 1 99 ? 10.897 3.569 -21.745 1.00 60.94 99 SER A N 1
ATOM 805 C CA . SER A 1 99 ? 9.757 3.284 -22.620 1.00 60.94 99 SER A CA 1
ATOM 806 C C . SER A 1 99 ? 8.649 2.620 -21.797 1.00 60.94 99 SER A C 1
ATOM 808 O O . SER A 1 99 ? 8.815 1.510 -21.283 1.00 60.94 99 SER A O 1
ATOM 810 N N . SER A 1 100 ? 7.518 3.313 -21.678 1.00 63.75 100 SER A N 1
ATOM 811 C CA . SER A 1 100 ? 6.349 2.914 -20.886 1.00 63.75 1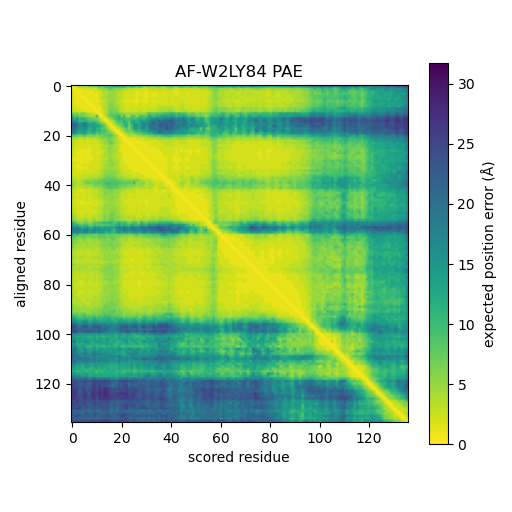00 SER A CA 1
ATOM 812 C C . SER A 1 100 ? 5.873 1.494 -21.186 1.00 63.75 100 SER A C 1
ATOM 814 O O . SER A 1 100 ? 5.407 0.800 -20.287 1.00 63.75 100 SER A O 1
ATOM 816 N N . LYS A 1 101 ? 6.050 1.047 -22.432 1.00 65.12 101 LYS A N 1
ATOM 817 C CA . LYS A 1 101 ? 5.649 -0.275 -22.907 1.00 65.12 101 LYS A CA 1
ATOM 818 C C . LYS A 1 101 ? 6.449 -1.413 -22.264 1.00 65.12 101 LYS A C 1
ATOM 820 O O . LYS A 1 101 ? 5.863 -2.230 -21.570 1.00 65.12 101 LYS A O 1
ATOM 825 N N . SER A 1 102 ? 7.777 -1.444 -22.432 1.00 67.50 102 SER A N 1
ATOM 826 C CA . SER A 1 102 ? 8.596 -2.572 -21.946 1.00 67.50 102 SER A CA 1
ATOM 827 C C . SER A 1 102 ? 8.514 -2.748 -20.431 1.00 67.50 102 SER A C 1
ATOM 829 O O . SER A 1 102 ? 8.492 -3.873 -19.939 1.00 67.50 102 SER A O 1
ATOM 831 N N . TYR A 1 103 ? 8.480 -1.640 -19.689 1.00 67.75 103 TYR A N 1
ATOM 832 C CA . TYR A 1 103 ? 8.352 -1.691 -18.240 1.00 67.75 103 TYR A CA 1
ATOM 833 C C . TYR A 1 103 ? 6.930 -2.082 -17.818 1.00 67.75 103 TYR A C 1
ATOM 835 O O . TYR A 1 103 ? 6.760 -2.956 -16.973 1.00 67.75 103 TYR A O 1
ATOM 843 N N . GLY A 1 104 ? 5.901 -1.505 -18.445 1.00 65.75 104 GLY A N 1
ATOM 844 C CA . GLY A 1 104 ? 4.505 -1.837 -18.157 1.00 65.75 104 GLY A CA 1
ATOM 845 C C . GLY A 1 104 ? 4.181 -3.310 -18.402 1.00 65.75 104 GLY A C 1
ATOM 846 O O . GLY A 1 104 ? 3.588 -3.947 -17.535 1.00 65.75 104 GLY A O 1
ATOM 847 N N . ASP A 1 105 ? 4.659 -3.868 -19.515 1.00 71.44 105 ASP A N 1
ATOM 848 C CA . ASP A 1 105 ? 4.480 -5.280 -19.871 1.00 71.44 105 ASP A CA 1
ATOM 849 C C . ASP A 1 105 ? 5.116 -6.228 -18.827 1.00 71.44 105 ASP A C 1
ATOM 851 O O . ASP A 1 105 ? 4.616 -7.327 -18.604 1.00 71.44 105 ASP A O 1
ATOM 855 N N . SER A 1 106 ? 6.178 -5.800 -18.128 1.00 70.75 106 SER A N 1
ATOM 856 C CA . SER A 1 106 ? 6.829 -6.587 -17.061 1.00 70.75 106 SER A CA 1
ATOM 857 C C . SER A 1 106 ? 6.074 -6.602 -15.725 1.00 70.75 106 SER A C 1
ATOM 859 O O . SER A 1 106 ? 6.320 -7.473 -14.888 1.00 70.75 106 SER A O 1
ATOM 861 N N . LEU A 1 107 ? 5.167 -5.640 -15.508 1.00 67.75 107 LEU A N 1
ATOM 862 C CA . LEU A 1 107 ? 4.408 -5.503 -14.259 1.00 67.75 107 LEU A CA 1
ATOM 863 C C . LEU A 1 107 ? 3.048 -6.197 -14.290 1.00 67.75 107 LEU A C 1
ATOM 865 O O . LEU A 1 107 ? 2.383 -6.259 -13.255 1.00 67.75 107 LEU A O 1
ATOM 869 N N . MET A 1 108 ? 2.618 -6.665 -15.458 1.00 70.75 108 MET A N 1
ATOM 870 C CA . MET A 1 108 ? 1.296 -7.239 -15.668 1.00 70.75 108 MET A CA 1
ATOM 871 C C . MET A 1 108 ? 1.363 -8.749 -15.884 1.00 70.75 108 MET A C 1
ATOM 873 O O . MET A 1 108 ? 2.398 -9.307 -16.252 1.00 70.75 108 MET A O 1
ATOM 877 N N . LYS A 1 109 ? 0.234 -9.428 -15.661 1.00 66.75 109 LYS A N 1
ATOM 878 C CA . LYS A 1 109 ? 0.079 -10.818 -16.093 1.00 66.75 109 LYS A CA 1
ATOM 879 C C . LYS A 1 109 ? 0.189 -10.890 -17.619 1.00 66.75 109 LYS A C 1
ATOM 881 O O . LYS A 1 109 ? -0.226 -9.948 -18.302 1.00 66.75 109 LYS A O 1
ATOM 886 N N . PRO A 1 110 ? 0.701 -12.004 -18.176 1.00 49.00 110 PRO A N 1
ATOM 887 C CA . PRO A 1 110 ? 0.635 -12.207 -19.614 1.00 49.00 110 PRO A CA 1
ATOM 888 C C . PRO A 1 110 ? -0.823 -12.039 -20.068 1.00 49.00 110 PRO A C 1
ATOM 890 O O . PRO A 1 110 ? -1.726 -12.535 -19.398 1.00 49.00 110 PRO A O 1
ATOM 893 N N . TYR A 1 111 ? -1.022 -11.322 -21.179 1.00 50.06 111 TYR A N 1
ATOM 894 C CA . TYR A 1 111 ? -2.310 -10.973 -21.814 1.00 50.06 111 TYR A CA 1
ATOM 895 C C . TYR A 1 111 ? -3.060 -9.735 -21.298 1.00 50.06 111 TYR A C 1
ATOM 897 O O . TYR A 1 111 ? -4.017 -9.322 -21.956 1.00 50.06 111 TYR A O 1
ATOM 905 N N . ASP A 1 112 ? -2.623 -9.089 -20.216 1.00 66.38 112 ASP A N 1
ATOM 906 C CA . ASP A 1 112 ? -3.138 -7.763 -19.866 1.00 66.38 112 ASP A CA 1
ATOM 907 C C . ASP A 1 112 ? -2.350 -6.646 -20.577 1.00 66.38 112 ASP A C 1
ATOM 909 O O . ASP A 1 112 ? -1.147 -6.761 -20.804 1.00 66.38 112 ASP A O 1
ATOM 913 N N . SER A 1 113 ? -3.025 -5.543 -20.930 1.00 69.62 113 SER A N 1
ATOM 914 C CA . SER A 1 113 ? -2.370 -4.378 -21.546 1.00 69.62 113 SER A CA 1
ATOM 915 C C . SER A 1 113 ? -1.929 -3.349 -20.503 1.00 69.62 113 SER A C 1
ATOM 917 O O . SER A 1 113 ? -2.756 -2.868 -19.714 1.00 69.62 113 SER A O 1
ATOM 919 N N . TRP A 1 114 ? -0.664 -2.911 -20.586 1.00 65.50 114 TRP A N 1
ATOM 920 C CA . TRP A 1 114 ? -0.098 -1.817 -19.785 1.00 65.50 114 TRP A CA 1
ATOM 921 C C . TRP A 1 114 ? -0.896 -0.508 -19.897 1.00 65.50 114 TRP A C 1
ATOM 923 O O . TRP A 1 114 ? -0.900 0.303 -18.972 1.00 65.50 114 TRP A O 1
ATOM 933 N N . GLU A 1 115 ? -1.635 -0.301 -20.991 1.00 68.12 115 GLU A N 1
ATOM 934 C CA . GLU A 1 115 ? -2.485 0.879 -21.207 1.00 68.12 115 GLU A CA 1
ATOM 935 C C . GLU A 1 115 ? -3.598 0.974 -20.150 1.00 68.12 115 GLU A C 1
ATOM 937 O O . GLU A 1 115 ? -4.100 2.059 -19.848 1.00 68.12 115 GLU A O 1
ATOM 942 N N . SER A 1 116 ? -3.966 -0.153 -19.534 1.00 70.31 116 SER A N 1
ATOM 943 C CA . SER A 1 116 ? -4.900 -0.188 -18.410 1.00 70.31 116 SER A CA 1
ATOM 944 C C . SER A 1 116 ? -4.363 0.519 -17.158 1.00 70.31 116 SER A C 1
ATOM 946 O O . SER A 1 116 ? -5.164 1.098 -16.425 1.00 70.31 116 SER A O 1
ATOM 948 N N . LEU A 1 117 ? -3.037 0.582 -16.964 1.00 66.06 117 LEU A N 1
ATOM 949 C CA . LEU A 1 117 ? -2.376 1.311 -15.868 1.00 66.06 117 LEU A CA 1
ATOM 950 C C . LEU A 1 117 ? -2.474 2.837 -16.031 1.00 66.06 117 LEU A C 1
ATOM 952 O O . LEU A 1 117 ? -2.238 3.597 -15.090 1.00 66.06 117 LEU A O 1
ATOM 956 N N . LEU A 1 118 ? -2.838 3.310 -17.228 1.00 65.88 118 LEU A N 1
ATOM 957 C CA . LEU A 1 118 ? -3.134 4.722 -17.470 1.00 65.88 118 LEU A CA 1
ATOM 958 C C . LEU A 1 118 ? -4.552 5.104 -17.023 1.00 65.88 118 LEU A C 1
ATOM 960 O O . LEU A 1 118 ? -4.873 6.293 -16.989 1.00 65.88 118 LEU A O 1
ATOM 964 N N . LYS A 1 119 ? -5.415 4.136 -16.677 1.00 65.19 119 LYS A N 1
ATOM 965 C CA . LYS A 1 119 ? -6.760 4.421 -16.165 1.00 65.19 119 LYS A CA 1
ATOM 966 C C . LYS A 1 119 ? -6.639 4.972 -14.744 1.00 65.19 119 LYS A C 1
ATOM 968 O O . LYS A 1 119 ? -6.234 4.298 -13.808 1.00 65.19 119 LYS A O 1
ATOM 973 N N . LEU A 1 120 ? 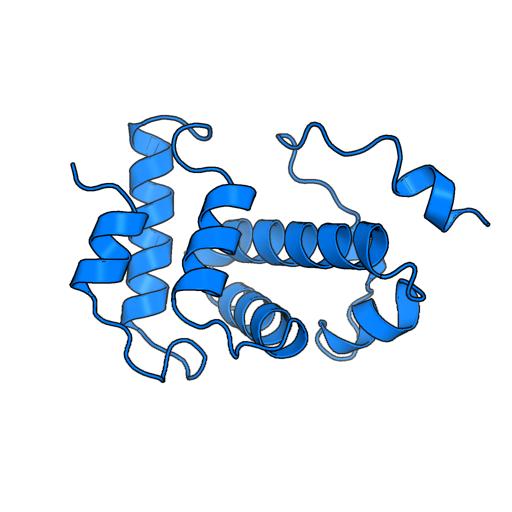-6.961 6.251 -14.613 1.00 54.09 120 LEU A N 1
ATOM 974 C CA . LEU A 1 120 ? -6.654 7.066 -13.444 1.00 54.09 120 LEU A CA 1
ATOM 975 C C . LEU A 1 120 ? -7.546 6.744 -12.233 1.00 54.09 120 LEU A C 1
ATOM 977 O O . LEU A 1 120 ? -8.768 6.655 -12.390 1.00 54.09 120 LEU A O 1
ATOM 981 N N . PRO A 1 121 ? -6.998 6.739 -11.003 1.00 51.28 121 PRO A N 1
ATOM 982 C CA . PRO A 1 121 ? -7.793 7.001 -9.813 1.00 51.28 121 PRO A CA 1
ATOM 983 C C . PRO A 1 121 ? -8.361 8.423 -9.909 1.00 51.28 121 PRO A C 1
ATOM 985 O O . PRO A 1 121 ? -7.632 9.377 -10.196 1.00 51.28 121 PRO A O 1
ATOM 988 N N . LYS A 1 122 ? -9.659 8.593 -9.631 1.00 48.84 122 LYS A N 1
ATOM 989 C CA . LYS A 1 122 ? -10.370 9.889 -9.726 1.00 48.84 122 LYS A CA 1
ATOM 990 C C . LYS A 1 122 ? -9.766 11.012 -8.855 1.00 48.84 122 LYS A C 1
ATOM 992 O O . LYS A 1 122 ? -10.167 12.163 -8.992 1.00 48.84 122 LYS A O 1
ATOM 997 N N . SER A 1 123 ? -8.836 10.697 -7.954 1.00 47.47 123 SER A N 1
ATOM 998 C CA . SER A 1 123 ? -8.293 11.582 -6.917 1.00 47.47 123 SER A CA 1
ATOM 999 C C . SER A 1 123 ? -6.896 12.169 -7.194 1.00 47.47 123 SER A C 1
ATOM 1001 O O . SER A 1 123 ? -6.446 13.007 -6.413 1.00 47.47 123 SER A O 1
ATOM 1003 N N . GLY A 1 124 ? -6.189 11.783 -8.263 1.00 46.84 124 GLY A N 1
ATOM 1004 C CA . GLY A 1 124 ? -4.781 12.167 -8.466 1.00 46.84 124 GLY A CA 1
ATOM 1005 C C . GLY A 1 124 ? -4.564 13.429 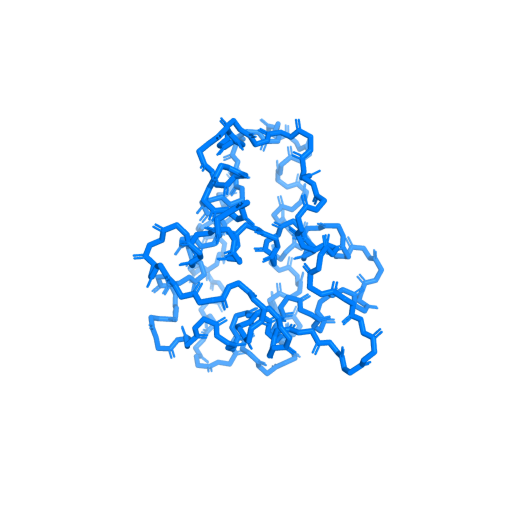-9.314 1.00 46.84 124 GLY A C 1
ATOM 1006 O O . GLY A 1 124 ? -4.766 13.409 -10.520 1.00 46.84 124 GLY A O 1
ATOM 1007 N N . MET A 1 125 ? -4.054 14.512 -8.720 1.00 44.38 125 MET A N 1
ATOM 1008 C CA . MET A 1 125 ? -3.775 15.820 -9.356 1.00 44.38 125 MET A CA 1
ATOM 1009 C C . MET A 1 125 ? -2.630 15.818 -10.410 1.00 44.38 125 MET A C 1
ATOM 1011 O O . MET A 1 125 ? -2.313 16.852 -10.993 1.00 44.38 125 MET A O 1
ATOM 1015 N N . PHE A 1 126 ? -2.002 14.676 -10.705 1.00 51.31 126 PHE A N 1
ATOM 1016 C CA . PHE A 1 126 ? -0.705 14.600 -11.408 1.00 51.31 126 PHE A CA 1
ATOM 1017 C C . PHE A 1 126 ? -0.775 14.430 -12.947 1.00 51.31 126 PHE A C 1
ATOM 1019 O O . PHE A 1 126 ? 0.238 14.212 -13.605 1.00 51.31 126 PHE A O 1
ATOM 1026 N N . ILE A 1 127 ? -1.955 14.570 -13.558 1.00 55.19 127 ILE A N 1
ATOM 1027 C CA . ILE A 1 127 ? -2.280 13.947 -14.861 1.00 55.19 127 ILE A CA 1
ATOM 1028 C C . ILE A 1 127 ? -1.731 14.667 -16.113 1.00 55.19 127 ILE A C 1
ATOM 1030 O O . ILE A 1 127 ? -1.557 14.041 -17.159 1.00 55.19 127 ILE A O 1
ATOM 1034 N N . ARG A 1 128 ? -1.440 15.975 -16.081 1.00 51.12 128 ARG A N 1
ATOM 1035 C CA . ARG A 1 128 ? -1.211 16.718 -17.343 1.00 51.12 128 ARG A CA 1
ATOM 1036 C C . ARG A 1 128 ? 0.150 16.490 -18.015 1.00 51.12 128 ARG A C 1
ATOM 1038 O O . ARG A 1 128 ? 0.205 16.524 -19.241 1.00 51.12 128 ARG A O 1
ATOM 1045 N N . ARG A 1 129 ? 1.239 16.273 -17.267 1.00 50.22 129 ARG A N 1
ATOM 1046 C CA . ARG A 1 129 ? 2.598 16.191 -17.854 1.00 50.22 129 ARG A CA 1
ATOM 1047 C C . ARG A 1 129 ? 2.920 14.820 -18.456 1.00 50.22 129 ARG A C 1
ATOM 1049 O O . ARG A 1 129 ? 3.530 14.762 -19.519 1.00 50.22 129 ARG A O 1
ATOM 1056 N N . SER A 1 130 ? 2.479 13.732 -17.829 1.00 50.78 130 SER A N 1
ATOM 1057 C CA . SER A 1 130 ? 2.816 12.361 -18.246 1.00 50.78 130 SER A CA 1
ATOM 1058 C C . SER A 1 130 ? 2.190 11.990 -19.595 1.00 50.78 130 SER A C 1
ATOM 1060 O O . SER A 1 130 ? 2.853 11.412 -20.449 1.00 50.78 130 SER A O 1
ATOM 1062 N N . MET A 1 131 ? 0.940 12.407 -19.843 1.00 52.28 131 MET A N 1
ATOM 1063 C CA . MET A 1 131 ? 0.237 12.135 -21.107 1.00 52.28 131 MET A CA 1
ATOM 1064 C C . MET A 1 131 ? 0.851 12.842 -22.324 1.00 52.28 131 MET A C 1
ATOM 1066 O O . MET A 1 131 ? 0.663 12.386 -23.448 1.00 52.28 131 MET A O 1
ATOM 1070 N N . GLN A 1 132 ? 1.574 13.950 -22.128 1.00 52.22 132 GLN A N 1
ATOM 1071 C CA . GLN A 1 132 ? 2.275 14.638 -23.219 1.00 52.22 132 GLN A CA 1
ATOM 1072 C C . GLN A 1 132 ? 3.583 13.935 -23.598 1.00 52.22 132 GLN A C 1
ATOM 1074 O O . GLN A 1 132 ? 3.948 13.947 -24.770 1.00 52.22 132 GLN A O 1
ATOM 1079 N N . LYS A 1 133 ? 4.263 13.296 -22.633 1.00 51.25 133 LYS A N 1
ATOM 1080 C CA . LYS A 1 133 ? 5.485 12.518 -22.888 1.00 51.25 133 LYS A CA 1
ATOM 1081 C C . LYS A 1 133 ? 5.208 11.197 -23.618 1.00 51.25 133 LYS A C 1
ATOM 1083 O O . LYS A 1 133 ? 6.042 10.769 -24.394 1.00 51.25 133 LYS A O 1
ATOM 1088 N N . LEU A 1 134 ? 4.031 10.595 -23.422 1.00 48.78 134 LEU A N 1
ATOM 1089 C CA . LEU A 1 134 ? 3.632 9.326 -24.056 1.00 48.78 134 LEU A CA 1
ATOM 1090 C C . LEU A 1 134 ? 3.191 9.446 -25.530 1.00 48.78 134 LEU A C 1
ATOM 1092 O O . LEU A 1 134 ? 2.928 8.432 -26.165 1.00 48.78 134 LEU A O 1
ATOM 1096 N N . LYS A 1 135 ? 3.040 10.668 -26.060 1.00 46.47 135 LYS A N 1
ATOM 1097 C CA . LYS A 1 135 ? 2.593 10.935 -27.445 1.00 46.47 135 LYS A CA 1
ATOM 1098 C C . LYS A 1 135 ? 3.736 11.264 -28.418 1.00 46.47 135 LYS A C 1
ATOM 1100 O O . LYS A 1 135 ? 3.452 11.652 -29.550 1.00 46.47 135 LYS A O 1
ATOM 1105 N N . LYS A 1 136 ? 4.989 11.187 -27.974 1.00 44.06 136 LYS A N 1
ATOM 1106 C CA . LYS A 1 136 ? 6.188 11.341 -28.806 1.00 44.06 136 LYS A CA 1
ATOM 1107 C C . LYS A 1 136 ? 6.862 9.992 -28.967 1.00 44.06 136 LYS A C 1
ATOM 1109 O O . LYS A 1 136 ? 7.428 9.788 -30.057 1.00 44.06 136 LYS A O 1
#

Mean predicted aligned error: 9.21 Å

pLDDT: mean 75.47, std 14.99, range [44.06, 95.25]

Secondary structure (DSSP, 8-state):
---HHHHHHHHT--S-SSS--HHHHHHHHHHHHHHHHH-TTSS-HHHHHHHHHHH-TT--HHHHHHHHHHHTTSTTTHHHHHHHHHHHHHHHHHHH---HHHHHHHHS-TT--GGGGGS--TT-TTHHHHHHHTT-

Solvent-accessible surface area (backbone atoms only — not comparable to full-atom values): 8092 Å² total; per-residue (Å²): 131,80,50,61,67,56,49,51,61,71,64,57,66,74,92,44,72,80,59,89,32,67,68,55,55,50,48,52,52,49,37,51,54,48,21,71,74,66,36,68,78,71,61,35,67,68,53,54,51,48,52,54,41,70,71,40,73,82,58,48,70,62,56,53,23,46,45,24,52,57,36,41,73,39,79,91,40,24,66,64,21,49,48,44,38,23,49,52,53,51,54,45,41,74,73,65,74,48,66,61,62,70,58,33,55,69,36,45,61,90,92,60,64,48,71,61,47,69,63,72,63,97,82,64,91,73,62,75,68,62,64,62,64,76,76,112

Sequence (136 aa):
RETPEEVLKILQLKGAIFDDNPLLQQWFRYTEMYRAKMGNKAFTESQILQVLLDAQPLAKEEQSGKLFESLKEVPDLKNIAGNLQSYLFQKIILVKEESSKSYGDSLMKPYDSWESLLKLPKSGMFIRRSMQKLKK

Organism: Phytophthora nicotianae (NCBI:txid4792)